Protein AF-A0A935FQH7-F1 (afdb_monomer)

Solvent-accessible surface area (backbone atoms only — not comparable to full-atom values): 6052 Å² total; per-residue (Å²): 131,82,79,64,64,63,57,50,5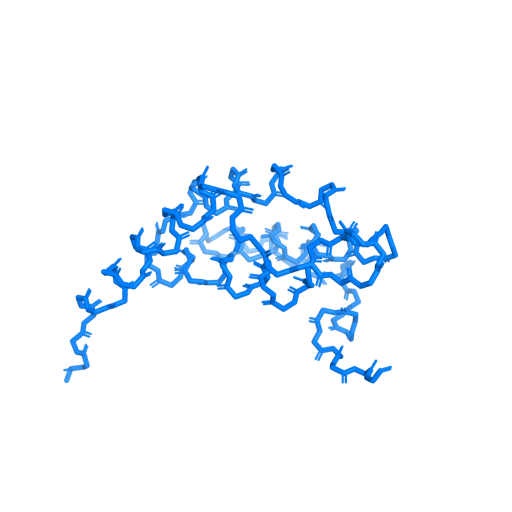5,52,42,54,53,51,52,52,38,60,75,71,65,67,71,62,60,44,99,86,72,22,48,32,65,67,58,54,50,51,55,44,51,48,28,51,76,67,67,38,53,73,58,32,52,54,48,46,73,68,48,45,82,44,32,53,78,91,44,33,63,32,52,50,24,42,50,50,13,50,54,25,45,78,70,69,36,54,69,59,13,51,60,27,46,76,63,37,58,62,61,76,75,68,58,83,76,126

Secondary structure (DSSP, 8-state):
---SHHHHHHHHHHHHHHHTT-PPB-TTSPBPHHHHHHHHHHHHHTT-HHHHHHHHHHHGGGS-TTTHHHHHHHHHHHHHHHTT-HHHHHHHHTT--HHHHH----

Radius of gyration: 13.99 Å; Cα contacts (8 Å, |Δi|>4): 91; chains: 1; bounding box: 37×26×37 Å

pLDDT: mean 90.26, std 12.15, range [38.53, 98.38]

Foldseek 3Di:
DPDCVVLVVVLVVLVVCVVVVVADADPVQAGDLVRLVVNLVSCVSVPVLVVSVVSLVVRLVRHDPVCSLQVNLCSQLSSCVSVVVNVSNVVSNVRHPVCSNPPPDD

Sequence (106 aa):
MQDTRYKNEAFEIRKKTVEEDLFSFNNDGNIRASEFRSTFIEALNVNELDWAETFADKYIPRLNQRIRKDIDNYCNARIAYERHDYDKAIQSASNVNINQIFSNST

Structure (mmCIF, N/CA/C/O backbone):
data_AF-A0A935FQH7-F1
#
_entry.id   AF-A0A935FQH7-F1
#
loop_
_atom_site.group_PDB
_atom_site.id
_atom_site.type_symbol
_atom_site.label_atom_id
_atom_site.label_alt_id
_atom_site.label_comp_id
_atom_site.label_asym_id
_atom_site.label_entity_id
_atom_site.label_seq_id
_atom_site.pdbx_PDB_ins_code
_atom_site.Cartn_x
_atom_site.Cartn_y
_atom_site.Cartn_z
_atom_site.occupancy
_atom_site.B_iso_or_equiv
_atom_site.auth_seq_id
_atom_site.auth_comp_id
_atom_site.auth_asym_id
_atom_site.auth_atom_id
_atom_site.pdbx_PDB_model_num
ATOM 1 N N . MET A 1 1 ? -5.049 -12.017 25.842 1.00 46.66 1 MET A N 1
ATOM 2 C CA . MET A 1 1 ? -5.198 -10.854 24.943 1.00 46.66 1 MET A CA 1
ATOM 3 C C . MET A 1 1 ? -3.825 -10.227 24.803 1.00 46.66 1 MET A C 1
ATOM 5 O O . MET A 1 1 ? -3.263 -9.826 25.811 1.00 46.66 1 MET A O 1
ATOM 9 N N . GLN A 1 2 ? -3.234 -10.273 23.612 1.00 54.50 2 GLN A N 1
ATOM 10 C CA . GLN A 1 2 ? -1.945 -9.632 23.353 1.00 54.50 2 GLN A CA 1
ATOM 11 C C . GLN A 1 2 ? -2.199 -8.120 23.282 1.00 54.50 2 GLN A C 1
ATOM 13 O O . GLN A 1 2 ? -3.114 -7.703 22.576 1.00 54.50 2 GLN A O 1
ATOM 18 N N . ASP A 1 3 ? -1.474 -7.331 24.073 1.00 63.28 3 ASP A N 1
ATOM 19 C CA . ASP A 1 3 ? -1.647 -5.877 24.164 1.00 63.28 3 ASP A CA 1
ATOM 20 C C . ASP A 1 3 ? -1.471 -5.246 22.776 1.00 63.28 3 ASP A C 1
ATOM 22 O O . ASP A 1 3 ? -0.416 -5.380 22.183 1.00 63.28 3 ASP A O 1
ATOM 26 N N . THR A 1 4 ? -2.487 -4.615 22.195 1.00 70.94 4 THR A N 1
ATOM 27 C CA . THR A 1 4 ? -2.386 -4.023 20.849 1.00 70.94 4 THR A CA 1
ATOM 28 C C . THR A 1 4 ? -1.748 -2.635 20.855 1.00 70.94 4 THR A C 1
ATOM 30 O O . THR A 1 4 ? -1.399 -2.132 19.788 1.00 70.94 4 THR A O 1
ATOM 33 N N . ARG A 1 5 ? -1.533 -2.026 22.032 1.00 75.69 5 ARG A N 1
ATOM 34 C CA . ARG A 1 5 ? -0.986 -0.664 22.159 1.00 75.69 5 ARG A CA 1
ATOM 35 C C . ARG A 1 5 ? 0.417 -0.536 21.576 1.00 75.69 5 ARG A C 1
ATOM 37 O O . ARG A 1 5 ? 0.679 0.429 20.867 1.00 75.69 5 ARG A O 1
ATOM 44 N N . TYR A 1 6 ? 1.262 -1.556 21.750 1.00 87.00 6 TYR A N 1
ATOM 45 C CA . TYR A 1 6 ? 2.623 -1.529 21.202 1.00 87.00 6 TYR A CA 1
ATOM 46 C C . TYR A 1 6 ? 2.643 -1.459 19.666 1.00 87.00 6 TYR A C 1
ATOM 48 O O . TYR A 1 6 ? 3.600 -0.945 19.099 1.00 87.00 6 TYR A O 1
ATOM 56 N N . LYS A 1 7 ? 1.609 -1.969 18.973 1.00 87.88 7 LYS A N 1
ATOM 57 C CA . LYS A 1 7 ? 1.539 -1.918 17.502 1.00 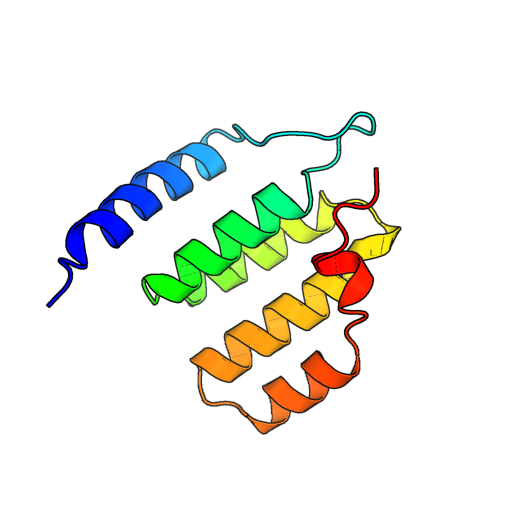87.88 7 LYS A CA 1
ATOM 58 C C . LYS A 1 7 ? 1.278 -0.500 17.005 1.00 87.88 7 LYS A C 1
ATOM 60 O O . LYS A 1 7 ? 1.909 -0.086 16.042 1.00 87.88 7 LYS A O 1
ATOM 65 N N . ASN A 1 8 ? 0.397 0.236 17.685 1.00 91.81 8 ASN A N 1
ATOM 66 C CA . ASN A 1 8 ? 0.138 1.643 17.377 1.00 91.81 8 ASN A CA 1
ATOM 67 C C . ASN A 1 8 ? 1.383 2.492 17.648 1.00 91.81 8 ASN A C 1
ATOM 69 O O . ASN A 1 8 ? 1.809 3.241 16.781 1.00 91.81 8 ASN A O 1
ATOM 73 N N . GLU A 1 9 ? 2.024 2.313 18.806 1.00 92.31 9 GLU A N 1
ATOM 74 C CA . GLU A 1 9 ? 3.264 3.027 19.144 1.00 92.31 9 GLU A CA 1
ATOM 75 C C . GLU A 1 9 ? 4.396 2.724 18.148 1.00 92.31 9 GLU A C 1
ATOM 77 O O . GLU A 1 9 ? 5.087 3.636 17.693 1.00 92.31 9 GLU A O 1
ATOM 82 N N . ALA A 1 10 ? 4.559 1.457 17.751 1.00 92.31 10 ALA A N 1
ATOM 83 C CA . ALA A 1 10 ? 5.520 1.076 16.718 1.00 92.31 10 ALA A CA 1
ATOM 84 C C . ALA A 1 10 ? 5.198 1.730 15.364 1.00 92.31 10 ALA A C 1
ATOM 86 O O . ALA A 1 10 ? 6.109 2.172 14.661 1.00 92.31 10 ALA A O 1
ATOM 87 N N . PHE A 1 11 ? 3.914 1.838 15.018 1.00 95.38 11 PHE A N 1
ATOM 88 C CA . PHE A 1 11 ? 3.488 2.503 13.795 1.00 95.38 11 PHE A CA 1
ATOM 89 C C . PHE A 1 11 ? 3.734 4.019 13.827 1.00 95.38 11 PHE A C 1
ATOM 91 O O . PHE A 1 11 ? 4.161 4.573 12.818 1.00 95.38 11 PHE A O 1
ATOM 98 N N . GLU A 1 12 ? 3.573 4.694 14.969 1.00 95.75 12 GLU A N 1
ATOM 99 C CA . GLU A 1 12 ? 3.942 6.115 15.104 1.00 95.75 12 GLU A CA 1
ATOM 100 C C . GLU A 1 12 ? 5.435 6.348 14.831 1.00 95.75 12 GLU A C 1
ATOM 102 O O . GLU A 1 12 ? 5.810 7.283 14.120 1.00 95.75 12 GLU A O 1
ATOM 107 N N . ILE A 1 13 ? 6.300 5.455 15.323 1.00 94.50 13 ILE A N 1
ATOM 108 C CA . ILE A 1 13 ? 7.735 5.501 15.009 1.00 94.50 13 ILE A CA 1
ATOM 109 C C . ILE A 1 13 ? 7.948 5.323 13.502 1.00 94.50 13 ILE A C 1
ATOM 111 O O . ILE A 1 13 ? 8.710 6.080 12.897 1.00 94.50 13 ILE A O 1
ATOM 115 N N . ARG A 1 14 ? 7.246 4.369 12.875 1.00 94.56 14 ARG A N 1
ATOM 116 C CA . ARG A 1 14 ? 7.336 4.136 11.430 1.00 94.56 14 ARG A CA 1
ATOM 117 C C . ARG A 1 14 ? 6.867 5.342 10.610 1.00 94.56 14 ARG A C 1
ATOM 119 O O . ARG A 1 14 ? 7.547 5.692 9.647 1.00 94.56 14 ARG A O 1
ATOM 126 N N . LYS A 1 15 ? 5.764 6.003 10.988 1.00 95.38 15 LYS A N 1
ATOM 127 C CA . LYS A 1 15 ? 5.290 7.242 10.343 1.00 95.38 15 LYS A CA 1
ATOM 128 C C . LYS A 1 15 ? 6.380 8.308 10.359 1.00 95.38 15 LYS A C 1
ATOM 130 O O . LYS A 1 15 ? 6.719 8.847 9.308 1.00 95.38 15 LYS A O 1
ATOM 135 N N . LYS A 1 16 ? 7.024 8.508 11.510 1.00 95.31 16 LYS A N 1
ATOM 136 C CA . LYS A 1 16 ? 8.134 9.456 11.640 1.00 95.31 16 LYS A CA 1
ATOM 137 C C . LYS A 1 16 ? 9.340 9.094 10.762 1.00 95.31 16 LYS A C 1
ATOM 139 O O . LYS A 1 16 ? 9.904 9.966 10.111 1.00 95.31 16 LYS A O 1
ATOM 144 N N . THR A 1 17 ? 9.709 7.814 10.676 1.00 93.38 17 THR A N 1
ATOM 145 C CA . THR A 1 17 ? 10.773 7.342 9.764 1.00 93.38 17 THR A CA 1
ATOM 146 C C . THR A 1 17 ? 10.467 7.685 8.301 1.00 93.38 17 THR A C 1
ATOM 148 O O . THR A 1 17 ? 11.354 8.118 7.569 1.00 93.38 17 THR A O 1
ATOM 151 N N . VAL A 1 18 ? 9.210 7.520 7.878 1.00 94.00 18 VAL A N 1
ATOM 152 C CA . VAL A 1 18 ? 8.746 7.847 6.520 1.00 94.00 18 VAL A CA 1
ATOM 153 C C . VAL A 1 18 ? 8.769 9.357 6.260 1.00 94.00 18 VAL A C 1
ATOM 155 O O . VAL A 1 18 ? 9.187 9.785 5.182 1.00 94.00 18 VAL A O 1
ATOM 158 N N . GLU A 1 19 ? 8.327 10.159 7.230 1.00 92.00 19 GLU A N 1
ATOM 159 C CA . GLU A 1 19 ? 8.314 11.627 7.161 1.00 92.00 19 GLU A CA 1
ATOM 160 C C . GLU A 1 19 ? 9.723 12.220 7.057 1.00 92.00 19 GLU A C 1
ATOM 162 O O . GLU A 1 19 ? 9.935 13.170 6.305 1.00 92.00 19 GLU A O 1
ATOM 167 N N . GLU A 1 20 ? 10.691 11.622 7.753 1.00 93.81 20 GLU A N 1
ATOM 168 C CA . GLU A 1 20 ? 12.106 12.011 7.721 1.00 93.81 20 GLU A CA 1
ATOM 169 C C . GLU A 1 20 ? 12.885 11.386 6.537 1.00 93.81 20 GLU A C 1
ATOM 171 O O . GLU A 1 20 ? 14.094 11.574 6.422 1.00 93.81 20 GLU A O 1
ATOM 176 N N . ASP A 1 21 ? 12.203 10.663 5.638 1.00 88.12 21 ASP A N 1
ATOM 177 C CA . ASP A 1 21 ? 12.766 9.950 4.477 1.00 88.12 21 ASP A CA 1
ATOM 178 C C . ASP A 1 21 ? 13.886 8.943 4.810 1.00 88.12 21 ASP A C 1
ATOM 180 O O . ASP A 1 21 ? 14.778 8.674 4.003 1.00 88.12 21 ASP A O 1
ATOM 184 N N . LEU A 1 22 ? 13.827 8.335 5.997 1.00 89.31 22 LEU A N 1
ATOM 185 C CA . LEU A 1 22 ? 14.850 7.432 6.538 1.00 89.31 22 LEU A CA 1
ATOM 186 C C . LEU A 1 22 ? 14.704 5.984 6.033 1.00 89.31 22 LEU A C 1
ATOM 188 O O . LEU A 1 22 ? 14.839 5.022 6.791 1.00 89.31 22 LEU A O 1
ATOM 192 N N . PHE A 1 23 ? 14.421 5.809 4.741 1.00 84.12 23 PHE A N 1
ATOM 193 C CA . PHE A 1 23 ? 14.263 4.485 4.140 1.00 84.12 23 PHE A CA 1
ATOM 194 C C . PHE A 1 23 ? 15.594 3.758 3.949 1.00 84.12 23 PHE A C 1
ATOM 196 O O . PHE A 1 23 ? 16.633 4.345 3.649 1.00 84.12 23 PHE A O 1
ATOM 203 N N . SER A 1 24 ? 15.528 2.427 3.994 1.00 80.94 24 SER A N 1
ATOM 204 C CA . SER A 1 24 ? 16.599 1.586 3.468 1.00 80.94 24 SER A CA 1
ATOM 205 C C . SER A 1 24 ? 16.515 1.503 1.942 1.00 80.94 24 SER A C 1
ATOM 207 O O . SER A 1 24 ? 15.541 0.989 1.381 1.00 80.94 24 SER A O 1
ATOM 209 N N . PHE A 1 25 ? 17.573 1.949 1.268 1.00 85.50 25 PHE A N 1
ATOM 210 C CA . PHE A 1 25 ? 17.699 1.879 -0.188 1.00 85.50 25 PHE A CA 1
ATOM 211 C C . PHE A 1 25 ? 18.444 0.613 -0.636 1.00 85.50 25 PHE A C 1
ATOM 213 O O . PHE A 1 25 ? 19.212 -0.003 0.116 1.00 85.50 25 PHE A O 1
ATOM 220 N N . ASN A 1 26 ? 18.178 0.178 -1.865 1.00 85.00 26 ASN A N 1
ATOM 221 C CA . ASN A 1 26 ? 19.001 -0.801 -2.565 1.00 85.00 26 ASN A CA 1
ATOM 222 C C . ASN A 1 26 ? 20.180 -0.106 -3.279 1.00 85.00 26 ASN A C 1
ATOM 224 O O . ASN A 1 26 ? 20.275 1.121 -3.290 1.00 85.00 26 ASN A O 1
ATOM 228 N N . ASN A 1 27 ? 21.072 -0.891 -3.889 1.00 85.44 27 ASN A N 1
ATOM 229 C CA . ASN A 1 27 ? 22.255 -0.361 -4.585 1.00 85.44 27 ASN A CA 1
ATOM 230 C C . ASN A 1 27 ? 21.904 0.541 -5.783 1.00 85.44 27 ASN A C 1
ATOM 232 O O . ASN A 1 27 ? 22.718 1.365 -6.183 1.00 85.44 27 ASN A O 1
ATOM 236 N N . ASP A 1 28 ? 20.686 0.416 -6.316 1.00 85.94 28 ASP A N 1
ATOM 237 C CA . ASP A 1 28 ? 20.174 1.220 -7.428 1.00 85.94 28 ASP A CA 1
ATOM 238 C C . ASP A 1 28 ? 19.483 2.517 -6.953 1.00 85.94 28 ASP A C 1
ATOM 240 O O . ASP A 1 28 ? 18.829 3.192 -7.747 1.00 85.94 28 ASP A O 1
ATOM 244 N N . GLY A 1 29 ? 19.544 2.839 -5.654 1.00 89.50 29 GLY A N 1
ATOM 245 C CA . GLY A 1 29 ? 18.914 4.030 -5.069 1.00 89.50 29 GLY A CA 1
ATOM 246 C C . GLY A 1 29 ? 17.388 3.955 -4.928 1.00 89.50 29 GLY A C 1
ATOM 247 O O . GLY A 1 29 ? 16.749 4.960 -4.627 1.00 89.50 29 GLY A O 1
ATOM 248 N N . ASN A 1 30 ? 16.783 2.781 -5.125 1.00 92.62 30 ASN A N 1
ATOM 249 C CA . ASN A 1 30 ? 15.348 2.558 -4.935 1.00 92.62 30 ASN A CA 1
ATOM 250 C C . ASN A 1 30 ? 15.053 2.108 -3.502 1.00 92.62 30 ASN A C 1
ATOM 252 O O . ASN A 1 30 ? 15.874 1.437 -2.873 1.00 92.62 30 ASN A O 1
ATOM 256 N N . ILE A 1 31 ? 13.853 2.402 -2.999 1.00 93.00 31 ILE A N 1
ATOM 257 C CA . ILE A 1 31 ? 13.395 1.839 -1.723 1.00 93.00 31 ILE A CA 1
ATOM 258 C C . ILE A 1 31 ? 13.347 0.310 -1.845 1.00 93.00 31 ILE A C 1
ATOM 260 O O . ILE A 1 31 ? 12.896 -0.242 -2.855 1.00 93.00 31 ILE A O 1
ATOM 264 N N . ARG A 1 32 ? 13.818 -0.391 -0.809 1.00 91.25 32 ARG A N 1
ATOM 265 C CA . ARG A 1 32 ? 13.721 -1.854 -0.745 1.00 91.25 32 ARG A CA 1
ATOM 266 C C . ARG A 1 32 ? 12.257 -2.286 -0.667 1.00 91.25 32 ARG A C 1
ATOM 268 O O . ARG A 1 32 ? 11.505 -1.801 0.173 1.00 91.25 32 ARG A O 1
ATOM 275 N N . ALA A 1 33 ? 11.875 -3.268 -1.483 1.00 91.19 33 ALA A N 1
ATOM 276 C CA . ALA A 1 33 ? 10.513 -3.811 -1.501 1.00 91.19 33 ALA A CA 1
ATOM 277 C C . ALA A 1 33 ? 10.054 -4.307 -0.119 1.00 91.19 33 ALA A C 1
ATOM 279 O O . ALA A 1 33 ? 8.909 -4.088 0.270 1.00 91.19 33 ALA A O 1
ATOM 280 N N . SER A 1 34 ? 10.961 -4.920 0.649 1.00 90.50 34 SER A N 1
ATOM 281 C CA . SER A 1 34 ? 10.697 -5.390 2.011 1.00 90.50 34 SER A CA 1
ATOM 282 C C . SER A 1 34 ? 10.373 -4.251 2.982 1.00 90.50 34 SER A C 1
ATOM 284 O O . SER A 1 34 ? 9.481 -4.404 3.813 1.00 90.50 34 SER A O 1
ATOM 286 N N . GLU A 1 35 ? 11.064 -3.116 2.859 1.00 91.94 35 GLU A N 1
ATOM 287 C CA . GLU A 1 35 ? 10.869 -1.932 3.705 1.00 91.94 35 GLU A CA 1
ATOM 288 C C . GLU A 1 35 ? 9.514 -1.286 3.410 1.00 91.94 35 GLU A C 1
ATOM 290 O O . GLU A 1 35 ? 8.697 -1.067 4.308 1.00 91.94 35 GLU A O 1
ATOM 295 N N . PHE A 1 36 ? 9.231 -1.078 2.121 1.00 95.19 36 PHE A N 1
ATOM 296 C CA . PHE A 1 36 ? 7.943 -0.572 1.660 1.00 95.19 36 PHE A CA 1
ATOM 297 C C . PHE A 1 36 ? 6.793 -1.475 2.118 1.00 95.19 36 PHE A C 1
ATOM 299 O O . PHE A 1 36 ? 5.838 -1.008 2.738 1.00 95.19 36 PHE A O 1
ATOM 306 N N . ARG A 1 37 ? 6.900 -2.787 1.868 1.00 94.19 37 ARG A N 1
ATOM 307 C CA . ARG A 1 37 ? 5.853 -3.755 2.209 1.00 94.19 37 ARG A CA 1
ATOM 308 C C . ARG A 1 37 ? 5.602 -3.814 3.712 1.00 94.19 37 ARG A C 1
ATOM 310 O O . ARG A 1 37 ? 4.445 -3.862 4.118 1.00 94.19 37 ARG A O 1
ATOM 317 N N . SER A 1 38 ? 6.654 -3.838 4.528 1.00 93.56 38 SER A N 1
ATOM 318 C CA . SER A 1 38 ? 6.509 -3.896 5.989 1.00 93.56 38 SER A CA 1
ATOM 319 C C . SER A 1 38 ? 5.811 -2.644 6.516 1.00 93.56 38 SER A C 1
ATOM 321 O O . SER A 1 38 ? 4.895 -2.753 7.321 1.00 93.56 38 SER A O 1
ATOM 323 N N . THR A 1 39 ? 6.163 -1.473 5.984 1.00 96.25 39 THR A N 1
ATOM 324 C CA . THR A 1 39 ? 5.531 -0.189 6.327 1.00 96.25 39 THR A CA 1
ATOM 325 C C . THR A 1 39 ? 4.055 -0.157 5.965 1.00 96.25 39 THR A C 1
ATOM 327 O O . THR A 1 39 ? 3.214 0.160 6.803 1.00 96.25 39 THR A O 1
ATOM 330 N N . PHE A 1 40 ? 3.731 -0.565 4.740 1.00 97.81 40 PHE A N 1
ATOM 331 C CA . PHE A 1 40 ? 2.354 -0.659 4.280 1.00 97.81 40 PHE A CA 1
ATOM 332 C C . PHE A 1 40 ? 1.526 -1.628 5.140 1.00 97.81 40 PHE A C 1
ATOM 334 O O . PHE A 1 40 ? 0.425 -1.301 5.566 1.00 97.81 40 PHE A O 1
ATOM 341 N N . ILE A 1 41 ? 2.060 -2.816 5.445 1.00 95.75 41 ILE A N 1
ATOM 342 C CA . ILE A 1 41 ? 1.349 -3.829 6.238 1.00 95.75 41 ILE A CA 1
ATOM 343 C C . ILE A 1 41 ? 1.172 -3.403 7.696 1.00 95.75 41 ILE A C 1
ATOM 345 O O . ILE A 1 41 ? 0.139 -3.708 8.289 1.00 95.75 41 ILE A O 1
ATOM 349 N N . GLU A 1 42 ? 2.139 -2.698 8.279 1.00 95.56 42 GLU A N 1
ATOM 350 C CA . GLU A 1 42 ? 1.996 -2.136 9.622 1.00 95.56 42 GLU A CA 1
ATOM 351 C C . GLU A 1 42 ? 0.844 -1.138 9.703 1.00 95.56 42 GLU A C 1
ATOM 353 O O . GLU A 1 42 ? 0.041 -1.265 10.623 1.00 95.56 42 GLU A O 1
ATOM 358 N N . ALA A 1 43 ? 0.696 -0.250 8.713 1.00 97.44 43 ALA A N 1
ATOM 359 C CA . ALA A 1 43 ? -0.441 0.668 8.635 1.00 97.44 43 ALA A CA 1
ATOM 360 C C . ALA A 1 43 ? -1.785 -0.077 8.597 1.00 97.44 43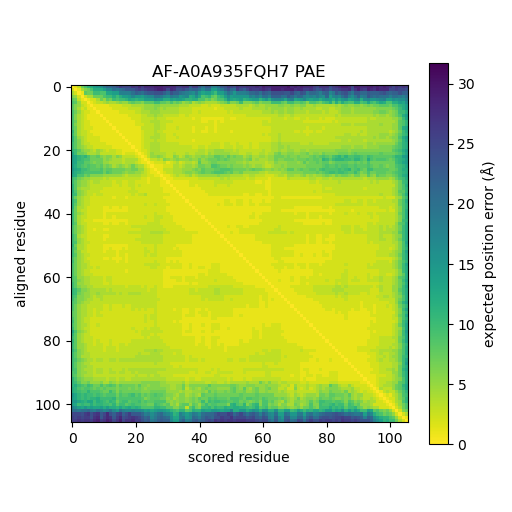 ALA A C 1
ATOM 362 O O . ALA A 1 43 ? -2.694 0.230 9.368 1.00 97.44 43 ALA A O 1
ATOM 363 N N . LEU A 1 44 ? -1.896 -1.118 7.762 1.00 96.69 44 LEU A N 1
ATOM 364 C CA . LEU A 1 44 ? -3.110 -1.941 7.706 1.00 96.69 44 LEU A CA 1
ATOM 365 C C . LEU A 1 44 ? -3.399 -2.630 9.047 1.00 96.69 44 LEU A C 1
ATOM 367 O O . LEU A 1 44 ? -4.540 -2.655 9.493 1.00 96.69 44 LEU A O 1
ATOM 371 N N . ASN A 1 45 ? -2.371 -3.152 9.724 1.00 94.06 45 ASN A N 1
ATOM 372 C CA . ASN A 1 45 ? -2.523 -3.855 11.003 1.00 94.06 45 ASN A CA 1
ATOM 373 C C . ASN A 1 45 ? -3.051 -2.966 12.141 1.00 94.06 45 ASN A C 1
ATOM 375 O O . ASN A 1 45 ? -3.548 -3.500 13.136 1.00 94.06 45 ASN A O 1
ATOM 379 N N . VAL A 1 46 ? -2.909 -1.644 12.022 1.00 95.75 46 VAL A N 1
ATOM 380 C CA . VAL A 1 46 ? -3.447 -0.657 12.970 1.00 95.75 46 VAL A CA 1
ATOM 381 C C . VAL A 1 46 ? -4.680 0.081 12.428 1.00 95.75 46 VAL A C 1
ATOM 383 O O . VAL A 1 46 ? -5.151 1.026 13.051 1.00 95.75 46 VAL A O 1
ATOM 386 N N . ASN A 1 47 ? -5.250 -0.391 11.312 1.00 95.69 47 ASN A N 1
ATOM 387 C CA . ASN A 1 47 ? -6.414 0.179 10.622 1.00 95.69 47 ASN A CA 1
ATOM 388 C C . ASN A 1 47 ? -6.220 1.611 10.086 1.00 95.69 47 ASN A C 1
ATOM 390 O O . ASN A 1 47 ? -7.193 2.331 9.867 1.00 95.69 47 ASN A O 1
ATOM 394 N N . GLU A 1 48 ? -4.983 2.019 9.811 1.00 97.56 48 GLU A N 1
ATOM 395 C CA . GLU A 1 48 ? -4.648 3.321 9.216 1.00 97.56 48 GLU A CA 1
ATOM 396 C C . GLU A 1 48 ? -4.734 3.235 7.680 1.00 97.56 48 GLU A C 1
ATOM 398 O O . GLU A 1 48 ? -3.742 3.367 6.960 1.00 97.56 48 GLU A O 1
ATOM 403 N N . LEU A 1 49 ? -5.933 2.931 7.168 1.00 97.81 49 LEU A N 1
ATOM 404 C CA . LEU A 1 49 ? -6.153 2.589 5.755 1.00 97.81 49 LEU A CA 1
ATOM 405 C C . LEU A 1 49 ? -5.896 3.766 4.806 1.00 97.81 49 LEU A C 1
ATOM 407 O O . LEU A 1 49 ? -5.219 3.593 3.794 1.00 97.81 49 LEU A O 1
ATOM 411 N N . ASP A 1 50 ? -6.387 4.959 5.145 1.00 98.12 50 ASP A N 1
ATOM 412 C CA . ASP A 1 50 ? -6.207 6.161 4.315 1.00 98.12 50 ASP A CA 1
ATOM 413 C C . ASP A 1 50 ? -4.730 6.587 4.267 1.00 98.12 50 ASP A C 1
ATOM 415 O O . ASP A 1 50 ? -4.216 7.023 3.230 1.00 98.12 50 ASP A O 1
ATOM 419 N N . TRP A 1 51 ? -4.014 6.403 5.382 1.00 97.81 51 TRP A N 1
ATOM 420 C CA . TRP A 1 51 ? -2.571 6.606 5.423 1.00 97.81 51 TRP A CA 1
ATOM 421 C C . TRP A 1 51 ? -1.850 5.583 4.542 1.00 97.81 51 TRP A C 1
ATOM 423 O O . TRP A 1 51 ? -0.962 5.961 3.782 1.00 97.81 51 TRP A O 1
ATOM 433 N N . ALA A 1 52 ? -2.239 4.305 4.601 1.00 98.38 52 ALA A N 1
ATOM 434 C CA . ALA A 1 52 ? -1.640 3.244 3.792 1.00 98.38 52 ALA A CA 1
ATOM 435 C C . ALA A 1 52 ? -1.816 3.493 2.284 1.00 98.38 52 ALA A C 1
ATOM 437 O O . ALA A 1 52 ? -0.877 3.278 1.517 1.00 98.38 52 ALA A O 1
ATOM 438 N N . GLU A 1 53 ? -2.992 3.973 1.873 1.00 98.25 53 GLU A N 1
ATOM 439 C CA . GLU A 1 53 ? -3.303 4.370 0.494 1.00 98.25 53 GLU A CA 1
ATOM 440 C C . GLU A 1 53 ? -2.429 5.553 0.049 1.00 98.25 53 GLU A C 1
ATOM 442 O O . GLU A 1 53 ? -1.681 5.443 -0.922 1.00 98.25 53 GLU A O 1
ATOM 447 N N . THR A 1 54 ? -2.388 6.625 0.846 1.00 98.06 54 THR A N 1
ATOM 448 C CA . THR A 1 54 ? -1.540 7.803 0.575 1.00 98.06 54 THR A CA 1
ATOM 449 C C . THR A 1 54 ? -0.049 7.445 0.516 1.00 98.06 54 THR A C 1
ATOM 451 O O . THR A 1 54 ? 0.702 7.951 -0.324 1.00 98.06 54 THR A O 1
ATOM 454 N N . PHE A 1 55 ? 0.406 6.568 1.412 1.00 97.81 55 PHE A N 1
ATOM 455 C CA . PHE A 1 55 ? 1.771 6.057 1.428 1.00 97.81 55 PHE A CA 1
ATOM 456 C C . PHE A 1 55 ? 2.091 5.280 0.146 1.00 97.81 55 PHE A C 1
ATOM 458 O O . PHE A 1 55 ? 3.141 5.507 -0.460 1.00 97.81 55 PHE A O 1
ATOM 465 N N . ALA A 1 56 ? 1.198 4.384 -0.283 1.00 98.00 56 ALA A N 1
ATOM 466 C CA . ALA A 1 56 ? 1.401 3.587 -1.484 1.00 98.00 56 ALA A CA 1
ATOM 467 C C . ALA A 1 56 ? 1.542 4.485 -2.723 1.00 98.00 56 ALA A C 1
ATOM 469 O O . ALA A 1 56 ? 2.564 4.407 -3.411 1.00 98.00 56 ALA A O 1
ATOM 470 N N . ASP A 1 57 ? 0.605 5.413 -2.927 1.00 97.44 57 ASP A N 1
ATOM 471 C CA . ASP A 1 57 ? 0.611 6.352 -4.056 1.00 97.44 57 ASP A CA 1
ATOM 472 C C . ASP A 1 57 ? 1.904 7.174 -4.121 1.00 97.44 57 ASP A C 1
ATOM 474 O O . ASP A 1 57 ? 2.498 7.368 -5.187 1.00 97.44 57 ASP A O 1
ATOM 478 N N . LYS A 1 58 ? 2.386 7.628 -2.959 1.00 96.88 58 LYS A N 1
ATOM 479 C CA . LYS A 1 58 ? 3.591 8.457 -2.863 1.00 96.88 58 LYS A CA 1
ATOM 480 C C . LYS A 1 58 ? 4.882 7.670 -3.100 1.00 96.88 58 LYS A C 1
ATOM 482 O O . LYS A 1 58 ? 5.811 8.204 -3.712 1.00 96.88 58 LYS A O 1
ATOM 487 N N . TYR A 1 59 ? 4.987 6.436 -2.600 1.00 96.50 59 TYR A N 1
ATOM 488 C CA . TYR A 1 59 ? 6.268 5.716 -2.536 1.00 96.50 59 TYR A CA 1
ATOM 489 C C . TYR A 1 59 ? 6.415 4.562 -3.537 1.00 96.50 59 TYR A C 1
ATOM 491 O O . TYR A 1 59 ? 7.554 4.188 -3.829 1.00 96.50 59 TYR A O 1
ATOM 499 N N . ILE A 1 60 ? 5.341 4.061 -4.160 1.00 96.94 60 ILE A N 1
ATOM 500 C CA . ILE A 1 60 ? 5.442 3.103 -5.281 1.00 96.94 60 ILE A CA 1
ATOM 501 C C . ILE A 1 60 ? 6.366 3.613 -6.404 1.00 96.94 60 ILE A C 1
ATOM 503 O O . ILE A 1 60 ? 7.217 2.843 -6.865 1.00 96.94 60 ILE A O 1
ATOM 507 N N . PRO A 1 61 ? 6.312 4.896 -6.826 1.00 96.56 61 PRO A N 1
ATOM 508 C CA . PRO A 1 61 ? 7.217 5.419 -7.851 1.00 96.56 61 PRO A CA 1
ATOM 509 C C . PRO A 1 61 ? 8.709 5.334 -7.494 1.00 96.56 61 PRO A C 1
ATOM 511 O O . PRO A 1 61 ? 9.548 5.378 -8.393 1.00 96.56 61 PRO A O 1
ATOM 514 N N . ARG A 1 62 ? 9.054 5.187 -6.207 1.00 95.12 62 ARG A N 1
ATOM 515 C CA . ARG A 1 62 ? 10.435 5.072 -5.700 1.00 95.12 62 ARG A CA 1
ATOM 516 C C . ARG A 1 62 ? 10.924 3.628 -5.560 1.00 95.12 62 ARG A C 1
ATOM 518 O O . ARG A 1 62 ? 12.052 3.401 -5.124 1.00 95.12 62 ARG A O 1
ATOM 525 N N . LEU A 1 63 ? 10.093 2.651 -5.915 1.00 94.50 63 LEU A N 1
ATOM 526 C CA . LEU A 1 63 ? 10.481 1.244 -5.994 1.00 94.50 63 LEU A CA 1
ATOM 527 C C . LEU A 1 63 ? 11.159 0.943 -7.332 1.00 94.50 63 LEU A C 1
ATOM 529 O O . LEU A 1 63 ? 11.053 1.709 -8.293 1.00 94.50 63 LEU A O 1
ATOM 533 N N . ASN A 1 64 ? 11.816 -0.213 -7.430 1.00 92.81 64 ASN A N 1
ATOM 534 C CA . ASN A 1 64 ? 12.362 -0.683 -8.701 1.00 92.81 64 ASN A CA 1
ATOM 535 C C . ASN A 1 64 ? 11.233 -0.833 -9.739 1.00 92.81 64 ASN A C 1
ATOM 537 O O . ASN A 1 64 ? 10.216 -1.469 -9.468 1.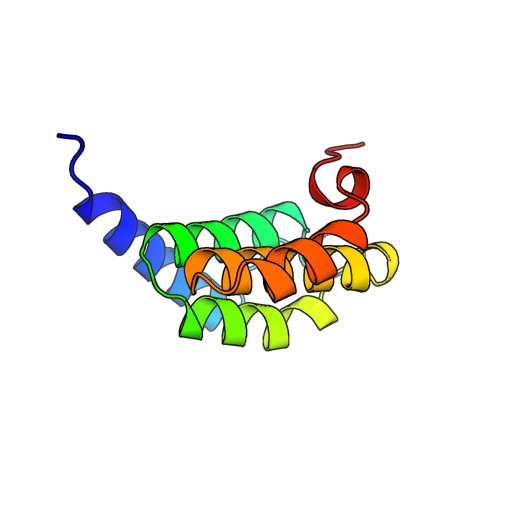00 92.81 64 ASN A O 1
ATOM 541 N N . GLN A 1 65 ? 11.415 -0.275 -10.940 1.00 93.38 65 GLN A N 1
ATOM 542 C CA . GLN A 1 65 ? 10.398 -0.272 -11.998 1.00 93.38 65 GLN A CA 1
ATOM 543 C C . GLN A 1 65 ? 9.842 -1.668 -12.317 1.00 93.38 65 GLN A C 1
ATOM 545 O O . GLN A 1 65 ? 8.662 -1.783 -12.641 1.00 93.38 65 GLN A O 1
ATOM 550 N N . ARG A 1 66 ? 10.663 -2.719 -12.187 1.00 91.44 66 ARG A N 1
ATOM 551 C CA . ARG A 1 66 ? 10.273 -4.105 -12.484 1.00 91.44 66 ARG A CA 1
ATOM 552 C C . ARG A 1 66 ? 9.135 -4.612 -11.602 1.00 91.44 66 ARG A C 1
ATOM 554 O O . ARG A 1 66 ? 8.358 -5.420 -12.083 1.00 91.44 66 ARG A O 1
ATOM 561 N N . ILE A 1 67 ? 9.032 -4.117 -10.366 1.00 92.31 67 ILE A N 1
ATOM 562 C CA . ILE A 1 67 ? 8.087 -4.621 -9.356 1.00 92.31 67 ILE A CA 1
ATOM 563 C C . ILE A 1 67 ? 6.942 -3.646 -9.046 1.00 92.31 67 ILE A C 1
ATOM 565 O O . ILE A 1 67 ? 6.016 -4.007 -8.325 1.00 92.31 67 ILE A O 1
ATOM 569 N N . ARG A 1 68 ? 6.983 -2.404 -9.561 1.00 93.62 68 ARG A N 1
ATOM 570 C CA . ARG A 1 68 ? 6.015 -1.342 -9.206 1.00 93.62 68 ARG A CA 1
ATOM 571 C C . ARG A 1 68 ? 4.574 -1.766 -9.437 1.00 93.62 68 ARG A C 1
ATOM 573 O O . ARG A 1 68 ? 3.756 -1.604 -8.545 1.00 93.62 68 ARG A O 1
ATOM 580 N N . LYS A 1 69 ? 4.282 -2.315 -10.620 1.00 95.25 69 LYS A N 1
ATOM 581 C CA . LYS A 1 69 ? 2.921 -2.706 -11.006 1.00 95.25 69 LYS A CA 1
ATOM 582 C C . LYS A 1 69 ? 2.381 -3.835 -10.127 1.00 95.25 69 LYS A C 1
ATOM 584 O O . LYS A 1 69 ? 1.224 -3.797 -9.730 1.00 95.25 69 LYS A O 1
ATOM 589 N N . ASP A 1 70 ? 3.220 -4.816 -9.807 1.00 94.69 70 ASP A N 1
ATOM 590 C CA . ASP A 1 70 ? 2.823 -5.922 -8.935 1.00 94.69 70 ASP A CA 1
ATOM 591 C C . ASP A 1 70 ? 2.562 -5.437 -7.506 1.00 94.69 70 ASP A C 1
ATOM 593 O O . AS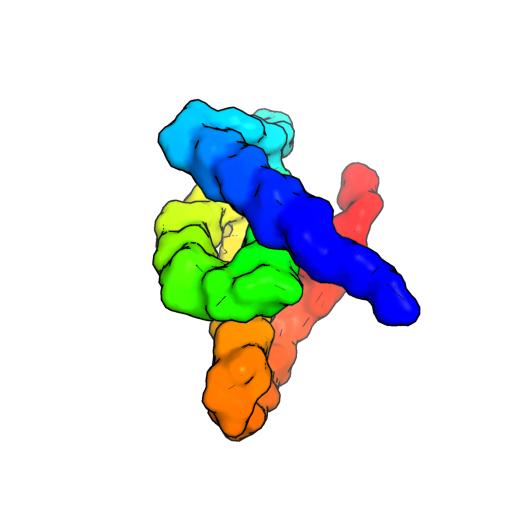P A 1 70 ? 1.565 -5.824 -6.896 1.00 94.69 70 ASP A O 1
ATOM 597 N N . ILE A 1 71 ? 3.411 -4.545 -6.987 1.00 95.81 71 ILE A N 1
ATOM 598 C CA . ILE A 1 71 ? 3.222 -3.947 -5.661 1.00 95.81 71 ILE A CA 1
ATOM 599 C C . ILE A 1 71 ? 1.987 -3.042 -5.621 1.00 95.81 71 ILE A C 1
ATOM 601 O O . ILE A 1 71 ? 1.233 -3.115 -4.657 1.00 95.81 71 ILE A O 1
ATOM 605 N N . ASP A 1 72 ? 1.741 -2.253 -6.663 1.00 97.06 72 ASP A N 1
ATOM 606 C CA . ASP A 1 72 ? 0.541 -1.423 -6.793 1.00 97.06 72 ASP A CA 1
ATOM 607 C C . ASP A 1 72 ? -0.739 -2.273 -6.772 1.00 97.06 72 ASP A C 1
ATOM 609 O O . ASP A 1 72 ? -1.635 -2.060 -5.953 1.00 97.06 72 ASP A O 1
ATOM 613 N N . ASN A 1 73 ? -0.792 -3.331 -7.585 1.00 96.75 73 ASN A N 1
ATOM 614 C CA . ASN A 1 73 ? -1.906 -4.280 -7.577 1.00 96.75 73 ASN A CA 1
ATOM 615 C C . ASN A 1 73 ? -2.085 -4.950 -6.206 1.00 96.75 73 ASN A C 1
ATOM 617 O O . ASN A 1 73 ? -3.212 -5.131 -5.746 1.00 96.75 73 ASN A O 1
ATOM 621 N N . TY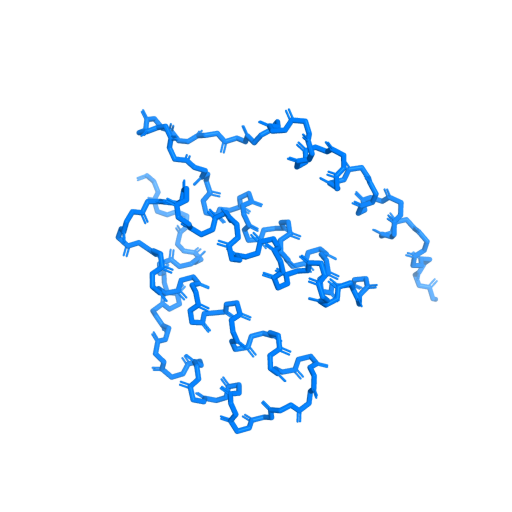R A 1 74 ? -0.990 -5.289 -5.524 1.00 96.88 74 TYR A N 1
ATOM 622 C CA . TYR A 1 74 ? -1.037 -5.862 -4.181 1.00 96.88 74 TYR A CA 1
ATOM 623 C C . TYR A 1 74 ? -1.574 -4.877 -3.138 1.00 96.88 74 TYR A C 1
ATOM 625 O O . TYR A 1 74 ? -2.424 -5.255 -2.330 1.00 96.88 74 TYR A O 1
ATOM 633 N N . CYS A 1 75 ? -1.114 -3.624 -3.152 1.00 97.75 75 CYS A N 1
ATOM 634 C CA . CYS A 1 75 ? -1.602 -2.581 -2.256 1.00 97.75 75 CYS A CA 1
ATOM 635 C C . CYS A 1 75 ? -3.098 -2.341 -2.466 1.00 97.75 75 CYS A C 1
ATOM 637 O O . CYS A 1 75 ? -3.860 -2.395 -1.501 1.00 97.75 75 CYS A O 1
ATOM 639 N N . ASN A 1 76 ? -3.529 -2.201 -3.722 1.00 97.88 76 ASN A N 1
ATOM 640 C CA . ASN A 1 76 ? -4.937 -2.057 -4.086 1.00 97.88 76 ASN A CA 1
ATOM 641 C C . ASN A 1 76 ? -5.783 -3.248 -3.621 1.00 97.88 76 ASN A C 1
ATOM 643 O O . ASN A 1 76 ? -6.842 -3.054 -3.026 1.00 97.88 76 ASN A O 1
ATOM 647 N N . ALA A 1 77 ? -5.298 -4.477 -3.825 1.00 97.56 77 ALA A N 1
ATOM 648 C CA . ALA A 1 77 ? -5.990 -5.679 -3.370 1.00 97.56 77 ALA A CA 1
ATOM 649 C C . ALA A 1 77 ? -6.158 -5.703 -1.845 1.00 97.56 77 ALA A C 1
ATOM 651 O O . ALA A 1 77 ? -7.228 -6.037 -1.338 1.00 97.56 77 ALA A O 1
ATOM 652 N N . ARG A 1 78 ? -5.108 -5.335 -1.102 1.00 97.69 78 ARG A N 1
ATOM 653 C CA . ARG A 1 78 ? -5.134 -5.309 0.363 1.00 97.69 78 ARG A CA 1
ATOM 654 C C . ARG A 1 78 ? -6.032 -4.198 0.901 1.00 97.69 78 ARG A C 1
ATOM 656 O O . ARG A 1 78 ? -6.836 -4.492 1.773 1.00 97.69 78 ARG A O 1
ATOM 663 N N . ILE A 1 79 ? -5.953 -2.978 0.368 1.00 98.31 79 ILE A N 1
ATOM 664 C CA . ILE A 1 79 ? -6.837 -1.868 0.770 1.00 98.31 79 ILE A CA 1
ATOM 665 C C . ILE A 1 79 ? -8.298 -2.227 0.494 1.00 98.31 79 ILE A C 1
ATOM 667 O O . ILE A 1 79 ? -9.134 -2.081 1.380 1.00 98.31 79 ILE A O 1
ATOM 671 N N . ALA A 1 80 ? -8.608 -2.742 -0.700 1.00 97.94 80 ALA A N 1
ATOM 672 C CA . ALA A 1 80 ? -9.963 -3.164 -1.046 1.00 97.94 80 ALA A CA 1
ATOM 673 C C . ALA A 1 80 ? -10.476 -4.261 -0.100 1.00 97.94 80 ALA A C 1
ATOM 675 O O . ALA A 1 80 ? -11.591 -4.166 0.405 1.00 97.94 80 ALA A O 1
ATOM 676 N N . TYR A 1 81 ? -9.632 -5.246 0.221 1.00 97.81 81 TYR A N 1
ATOM 677 C CA . TYR A 1 81 ? -9.965 -6.293 1.185 1.00 97.81 81 TYR A CA 1
ATOM 678 C C . TYR A 1 81 ? -10.270 -5.734 2.584 1.00 97.81 81 TYR A C 1
ATOM 680 O O . TYR A 1 81 ? -11.292 -6.098 3.162 1.00 97.81 81 TYR A O 1
ATOM 688 N N . GLU A 1 82 ? -9.423 -4.845 3.120 1.00 97.38 82 GLU A N 1
ATOM 689 C CA . GLU A 1 82 ? -9.650 -4.223 4.438 1.00 97.38 82 GLU A CA 1
ATOM 690 C C . GLU A 1 82 ? -10.889 -3.308 4.443 1.00 97.38 82 GLU A C 1
ATOM 692 O O . GLU A 1 82 ? -11.552 -3.168 5.466 1.00 97.38 82 GLU A O 1
ATOM 697 N N . ARG A 1 83 ? -11.251 -2.721 3.293 1.00 97.38 83 ARG A N 1
ATOM 698 C CA . ARG A 1 83 ? -12.495 -1.950 3.109 1.00 97.38 83 ARG A CA 1
ATOM 699 C C . ARG A 1 83 ? -13.728 -2.822 2.820 1.00 97.38 83 ARG A C 1
ATOM 701 O O . ARG A 1 83 ? -14.801 -2.272 2.592 1.00 97.38 83 ARG A O 1
ATOM 708 N N . HIS A 1 84 ? -13.600 -4.150 2.831 1.00 97.62 84 HIS A N 1
ATOM 709 C CA . HIS A 1 84 ? -14.664 -5.105 2.489 1.00 97.62 84 HIS A CA 1
ATOM 710 C C . HIS A 1 84 ? -15.178 -5.024 1.035 1.00 97.62 84 HIS A C 1
ATOM 712 O O . HIS A 1 84 ? -16.239 -5.563 0.721 1.00 97.62 84 HIS A O 1
ATOM 718 N N . ASP A 1 85 ? -14.415 -4.408 0.130 1.00 98.06 85 ASP A N 1
ATOM 719 C CA . ASP A 1 85 ? -14.667 -4.418 -1.314 1.00 98.06 85 ASP A CA 1
ATOM 720 C C . ASP A 1 85 ? -13.991 -5.646 -1.941 1.00 98.06 85 ASP A C 1
ATOM 722 O O . ASP A 1 85 ? -12.892 -5.595 -2.505 1.00 98.06 85 ASP A O 1
ATOM 726 N N . TYR A 1 86 ? -14.628 -6.803 -1.760 1.00 97.44 86 TYR A N 1
ATOM 727 C CA . TYR A 1 86 ? -14.050 -8.091 -2.141 1.00 97.44 86 TYR A CA 1
ATOM 728 C C . TYR A 1 86 ? -13.943 -8.288 -3.655 1.00 97.44 86 TYR A C 1
ATOM 730 O O . TYR A 1 86 ? -13.011 -8.953 -4.112 1.00 97.44 86 TYR A O 1
ATOM 738 N N . ASP A 1 87 ? -14.838 -7.681 -4.434 1.00 97.75 87 ASP A N 1
ATOM 739 C CA . ASP A 1 87 ? -14.797 -7.756 -5.895 1.00 97.75 87 ASP A CA 1
ATOM 740 C C . ASP A 1 87 ? -13.556 -7.035 -6.428 1.00 97.75 87 ASP A C 1
ATOM 742 O O . ASP A 1 87 ? -12.765 -7.617 -7.182 1.00 97.75 87 ASP A O 1
ATOM 746 N N . LYS A 1 88 ? -13.312 -5.803 -5.958 1.00 96.69 88 LYS A N 1
ATOM 747 C CA . LYS A 1 88 ? -12.094 -5.060 -6.295 1.00 96.69 88 LYS A CA 1
ATOM 748 C C . LYS A 1 88 ? -10.848 -5.767 -5.763 1.00 96.69 88 LYS A C 1
ATOM 750 O O . LYS A 1 88 ? -9.839 -5.835 -6.466 1.00 96.69 88 LYS A O 1
ATOM 755 N N . ALA A 1 89 ? -10.917 -6.348 -4.563 1.00 97.56 89 ALA A N 1
ATOM 756 C CA . ALA A 1 89 ? -9.800 -7.092 -3.990 1.00 97.56 89 ALA A CA 1
ATOM 757 C C . ALA A 1 89 ? -9.369 -8.265 -4.885 1.00 97.56 89 ALA A C 1
ATOM 759 O O . ALA A 1 89 ? -8.182 -8.401 -5.188 1.00 97.56 89 ALA A O 1
ATOM 760 N N . ILE A 1 90 ? -10.321 -9.081 -5.352 1.00 96.50 90 ILE A N 1
ATOM 761 C CA . ILE A 1 90 ? -10.055 -10.2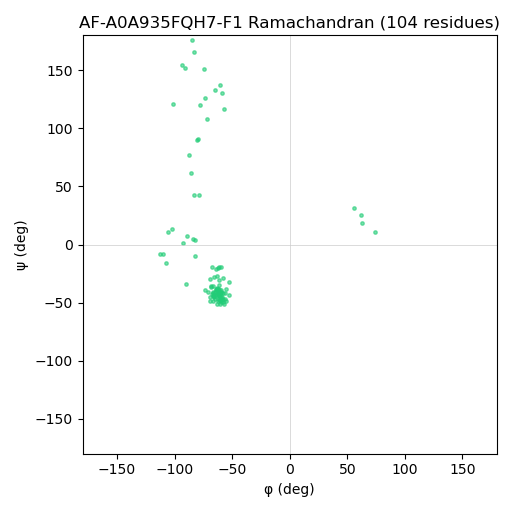21 -6.242 1.00 96.50 90 ILE A CA 1
ATOM 762 C C . ILE A 1 90 ? -9.538 -9.741 -7.600 1.00 96.50 90 ILE A C 1
ATOM 764 O O . ILE A 1 90 ? -8.558 -10.290 -8.114 1.00 96.50 90 ILE A O 1
ATOM 768 N N . GLN A 1 91 ? -10.150 -8.697 -8.168 1.00 96.31 91 GLN A N 1
ATOM 769 C CA . GLN A 1 91 ? -9.716 -8.126 -9.440 1.00 96.31 91 GLN A CA 1
ATOM 770 C C . GLN A 1 91 ? -8.251 -7.676 -9.374 1.00 96.31 91 GLN A C 1
ATOM 772 O O . GLN A 1 91 ? -7.448 -8.058 -10.229 1.00 96.31 91 GLN A O 1
ATOM 777 N N . SER A 1 92 ? -7.869 -6.915 -8.349 1.00 96.25 92 SER A N 1
ATOM 778 C CA . SER A 1 92 ? -6.486 -6.469 -8.169 1.00 96.25 92 SER A CA 1
ATOM 779 C C . SER A 1 92 ? -5.541 -7.640 -7.889 1.00 96.25 92 SER A C 1
ATOM 781 O O . SER A 1 92 ? -4.499 -7.741 -8.536 1.00 96.25 92 SER A O 1
ATOM 783 N N . ALA A 1 93 ? -5.921 -8.576 -7.012 1.00 93.88 93 ALA A N 1
ATOM 784 C CA . ALA A 1 93 ? -5.092 -9.728 -6.649 1.00 93.88 93 ALA A CA 1
ATOM 785 C C . ALA A 1 93 ? -4.780 -10.648 -7.841 1.00 93.88 93 ALA A C 1
ATOM 787 O O . ALA A 1 93 ? -3.675 -11.182 -7.929 1.00 93.88 93 ALA A O 1
ATOM 788 N N . SER A 1 94 ? -5.715 -10.800 -8.787 1.00 92.06 94 SER A N 1
ATOM 789 C CA . SER A 1 94 ? -5.519 -11.620 -9.993 1.00 92.06 94 SER A CA 1
ATOM 790 C C . SER A 1 94 ? -4.379 -11.135 -10.900 1.00 92.06 94 SER A C 1
ATOM 792 O O . SER A 1 94 ? -3.851 -11.905 -11.699 1.00 92.06 94 SER A O 1
ATOM 794 N N . ASN A 1 95 ? -3.970 -9.873 -10.747 1.00 90.44 95 ASN A N 1
ATOM 795 C CA . ASN A 1 95 ? -2.930 -9.229 -11.542 1.00 90.44 95 ASN A CA 1
ATOM 796 C C . ASN A 1 95 ? -1.581 -9.119 -10.806 1.00 90.44 95 ASN A C 1
ATOM 798 O O . ASN A 1 95 ? -0.721 -8.353 -11.239 1.00 90.44 95 ASN A O 1
ATOM 802 N N . VAL A 1 96 ? -1.403 -9.829 -9.685 1.00 90.88 96 VAL A N 1
ATOM 803 C CA . VAL A 1 96 ? -0.193 -9.767 -8.852 1.00 90.88 96 VAL A CA 1
ATOM 804 C C . VAL A 1 96 ? 0.716 -10.966 -9.112 1.00 90.88 96 VAL A C 1
ATOM 806 O O . VAL A 1 96 ? 0.352 -12.108 -8.827 1.00 90.88 96 VAL A O 1
ATOM 809 N N . ASN A 1 97 ? 1.957 -10.721 -9.534 1.00 88.31 97 ASN A N 1
ATOM 810 C CA . ASN A 1 97 ? 3.010 -11.727 -9.430 1.00 88.31 97 ASN A CA 1
ATOM 811 C C . ASN A 1 97 ? 3.571 -11.772 -8.000 1.00 88.31 97 ASN A C 1
ATOM 813 O O . ASN A 1 97 ? 4.533 -11.083 -7.657 1.00 88.31 97 ASN A O 1
ATOM 817 N N . ILE A 1 98 ? 2.977 -12.624 -7.161 1.00 81.38 98 ILE A N 1
ATOM 818 C CA . ILE A 1 98 ? 3.303 -12.713 -5.729 1.00 81.38 98 ILE A CA 1
ATOM 819 C C . ILE A 1 98 ? 4.783 -13.022 -5.465 1.00 81.38 98 ILE A C 1
ATOM 821 O O . ILE A 1 98 ? 5.342 -12.570 -4.465 1.00 81.38 98 ILE A O 1
ATOM 825 N N . ASN A 1 99 ? 5.446 -13.731 -6.383 1.00 82.62 99 ASN A N 1
ATOM 826 C CA . ASN A 1 99 ? 6.857 -14.058 -6.239 1.00 82.62 99 ASN A CA 1
ATOM 827 C C . ASN A 1 99 ? 7.707 -12.792 -6.226 1.00 82.62 99 ASN A C 1
ATOM 829 O O . ASN A 1 99 ? 8.596 -12.701 -5.400 1.00 82.62 99 ASN A O 1
ATOM 833 N N . GLN A 1 100 ? 7.389 -11.773 -7.026 1.00 77.94 100 GLN A N 1
ATOM 834 C CA . GLN A 1 100 ? 8.160 -10.523 -7.033 1.00 77.94 100 GLN A CA 1
ATOM 835 C C . GLN A 1 100 ? 8.033 -9.710 -5.737 1.00 77.94 100 GLN A C 1
ATOM 837 O O . GLN A 1 100 ? 8.873 -8.859 -5.453 1.00 77.94 100 GLN A O 1
ATOM 842 N N . ILE A 1 101 ? 6.988 -9.968 -4.950 1.00 75.31 101 ILE A N 1
ATOM 843 C CA . ILE A 1 101 ? 6.702 -9.253 -3.703 1.00 75.31 101 ILE A CA 1
ATOM 844 C C . ILE A 1 101 ? 7.365 -9.940 -2.505 1.00 75.31 101 ILE A C 1
ATOM 846 O O . ILE A 1 101 ? 7.782 -9.270 -1.560 1.00 75.31 101 ILE A O 1
ATOM 850 N N . PHE A 1 102 ? 7.453 -11.272 -2.534 1.00 73.25 102 PHE A N 1
ATOM 851 C CA . PHE A 1 102 ? 7.916 -12.086 -1.408 1.00 73.25 102 PHE A CA 1
ATOM 852 C C . PHE A 1 102 ? 9.253 -12.799 -1.656 1.00 73.25 102 PHE A C 1
ATOM 854 O O . PHE A 1 102 ? 9.812 -13.371 -0.719 1.00 73.25 102 PHE A O 1
ATOM 861 N N . SER A 1 103 ? 9.795 -12.779 -2.878 1.00 65.00 103 SER A N 1
ATOM 862 C CA . SER A 1 103 ? 11.094 -13.384 -3.165 1.00 65.00 103 SER A CA 1
ATOM 863 C C . SER A 1 103 ? 12.220 -12.557 -2.546 1.00 65.00 103 SER A C 1
ATOM 865 O O . SER A 1 103 ? 12.592 -11.506 -3.065 1.00 65.00 103 SER A O 1
ATOM 867 N N . ASN A 1 104 ? 12.825 -13.083 -1.482 1.00 49.66 104 ASN A N 1
ATOM 868 C CA . ASN A 1 104 ? 14.134 -12.657 -0.975 1.00 49.66 104 ASN A CA 1
ATOM 869 C C . ASN A 1 104 ? 15.276 -13.254 -1.822 1.00 49.66 104 ASN A C 1
ATOM 871 O O . ASN A 1 104 ? 16.245 -13.786 -1.282 1.00 49.66 104 ASN A O 1
ATOM 875 N N . SER A 1 105 ? 15.143 -13.265 -3.147 1.00 38.53 105 SER A N 1
ATOM 876 C CA . SER A 1 105 ? 16.146 -13.883 -4.014 1.00 38.53 105 SER A CA 1
ATOM 877 C C . SER A 1 105 ? 17.326 -12.928 -4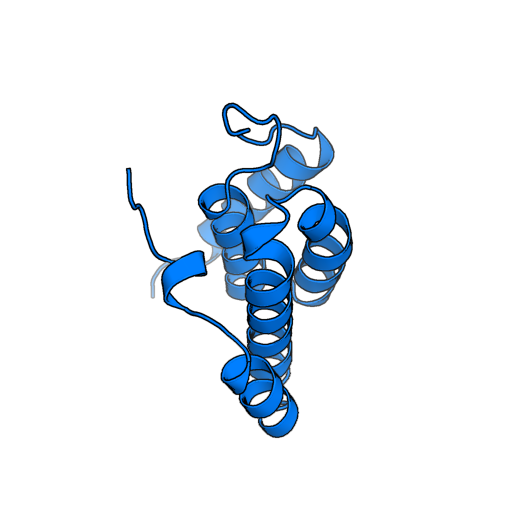.205 1.00 38.53 105 SER A C 1
ATOM 879 O O . SER A 1 105 ? 17.284 -12.096 -5.103 1.00 38.53 105 SER A O 1
ATOM 881 N N . THR A 1 106 ? 18.300 -13.073 -3.292 1.00 39.44 106 THR A N 1
ATOM 882 C CA . THR A 1 106 ? 19.767 -12.864 -3.408 1.00 39.44 106 THR A CA 1
ATOM 883 C C . THR A 1 106 ? 20.273 -11.764 -4.328 1.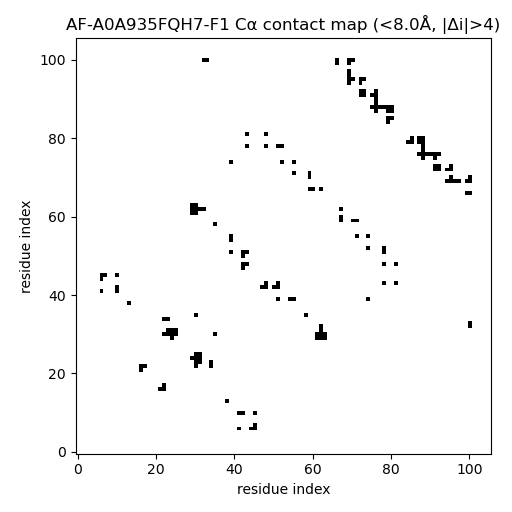00 39.44 106 THR A C 1
ATOM 885 O O . THR A 1 106 ? 20.186 -11.947 -5.561 1.00 39.44 106 THR A O 1
#

Mean predicted aligned error: 4.62 Å

Nearest PDB structures (foldseek):
  9e8j-assembly1_Y  TM=6.023E-01  e=1.252E+00  Homo sapiens
  5ln3-assembly1_R  TM=5.392E-01  e=1.070E+00  Homo sapiens
  8h3a-assembly1_A  TM=5.630E-01  e=2.742E+00  Homo sapiens
  7w3b-assembly1_Y  TM=5.427E-01  e=4.388E+00  Homo sapiens
  5l4k-assembly1_P  TM=5.158E-01  e=8.655E+00  Homo sapiens